Protein AF-A0A1F3BGG0-F1 (afdb_monomer)

pLDDT: mean 92.23, std 7.58, range [50.12, 98.38]

Radius of gyration: 16.72 Å; Cα contacts (8 Å, |Δi|>4): 136; chains: 1; bounding box: 39×28×54 Å

Secondary structure (DSSP, 8-state):
-----SHHHHHHHHHHHHHHHHHHHHHHHHHH-HHHHHHHHHHHHTTSTTGGGGGGGTTHHHHHHHHHHHHHHHHHHHHTT----THHHHHHHHHHHHHHHHTT-HHHHHHHHT-

Foldseek 3Di:
DDDAACQLVLLQLLLLLQLLLQLLQLLLVCVQDVVSQVVLLVCLVVPPVVLVVVPSSRNSNVSSVVSSVVSSVVSCVVRNRHRDDVPVSVVVSVVSNVNSVLSVDVVSSCVVNVD

Sequence (115 aa):
MDKKPNGAAVAAYISAMLGLLVMGTVHTMTGASASFSTWVLSIGKLWIPNAQGIGPYSGKETFLLVAWILSWAVLHMLLRKRDVKLAVPVVVFVVGMALATLFVYTPFIDFILGK

Solvent-accessible surface area (backbone atoms only — not comparable to full-atom values): 5932 Å² total; per-residue (Å²): 132,86,81,73,53,49,13,40,59,54,18,52,55,46,13,48,35,48,7,44,33,50,27,13,50,51,50,43,49,35,76,75,30,67,71,54,36,54,51,41,34,54,60,16,55,73,79,39,84,67,23,81,78,63,50,99,52,30,21,41,58,56,51,17,51,50,44,20,51,56,43,25,53,55,36,31,72,73,22,45,85,33,76,61,76,58,70,60,61,51,51,52,38,53,53,42,42,53,52,21,50,45,36,64,36,60,75,55,43,32,60,75,69,74,101

Structure (mmCIF, N/CA/C/O backbone):
data_AF-A0A1F3BGG0-F1
#
_entry.id   AF-A0A1F3BGG0-F1
#
loop_
_atom_site.group_PDB
_atom_site.id
_atom_site.type_symbol
_atom_site.label_atom_id
_atom_site.label_alt_id
_atom_site.label_comp_id
_atom_site.label_asym_id
_atom_site.label_entity_id
_atom_site.label_seq_id
_atom_site.pdbx_PDB_ins_code
_atom_site.Cartn_x
_atom_site.Cartn_y
_atom_site.Cartn_z
_atom_site.occupancy
_atom_site.B_iso_or_equiv
_atom_site.auth_seq_id
_atom_site.auth_comp_id
_atom_site.auth_asym_id
_atom_site.auth_atom_id
_atom_site.pdbx_PDB_model_num
ATOM 1 N N . MET A 1 1 ? -12.206 -6.389 32.145 1.00 50.12 1 MET A N 1
ATOM 2 C CA . MET A 1 1 ? -11.164 -5.908 31.213 1.00 50.12 1 MET A CA 1
ATOM 3 C C . MET A 1 1 ? -11.851 -5.026 30.190 1.00 50.12 1 MET A C 1
ATOM 5 O O . MET A 1 1 ? -12.683 -5.542 29.453 1.00 50.12 1 MET A O 1
ATOM 9 N N . ASP A 1 2 ? -11.570 -3.724 30.171 1.00 58.84 2 ASP A N 1
ATOM 10 C CA . ASP A 1 2 ? -12.179 -2.816 29.194 1.00 58.84 2 ASP A CA 1
ATOM 11 C C . ASP A 1 2 ? -11.665 -3.130 27.787 1.00 58.84 2 ASP A C 1
ATOM 13 O O . ASP A 1 2 ? -10.458 -3.129 27.523 1.00 58.84 2 ASP A O 1
ATOM 17 N N . LYS A 1 3 ? -12.589 -3.433 26.872 1.00 71.62 3 LYS A N 1
ATOM 18 C CA . LYS A 1 3 ? -12.267 -3.716 25.474 1.00 71.62 3 LYS A CA 1
ATOM 19 C C . LYS A 1 3 ? -11.824 -2.414 24.806 1.00 71.62 3 LYS A C 1
ATOM 21 O O . LYS A 1 3 ? -12.642 -1.543 24.521 1.00 71.62 3 LYS A O 1
ATOM 26 N N . LYS A 1 4 ? -10.522 -2.277 24.542 1.00 80.50 4 LYS A N 1
ATOM 27 C CA . LYS A 1 4 ? -10.004 -1.152 23.752 1.00 80.50 4 LYS A CA 1
ATOM 28 C C . LYS A 1 4 ? -10.582 -1.213 22.325 1.00 80.50 4 LYS A C 1
ATOM 30 O O . LYS A 1 4 ? -10.652 -2.311 21.766 1.00 80.50 4 LYS A O 1
ATOM 35 N N . PRO A 1 5 ? -10.970 -0.073 21.718 1.00 90.88 5 PRO A N 1
ATOM 36 C CA . PRO A 1 5 ? -11.435 -0.038 20.333 1.00 90.88 5 PRO A CA 1
ATOM 37 C C . PRO A 1 5 ? -10.414 -0.670 19.378 1.00 90.88 5 PRO A C 1
ATOM 39 O O . PRO A 1 5 ? -9.224 -0.362 19.440 1.00 90.88 5 PRO A O 1
ATOM 42 N N . ASN A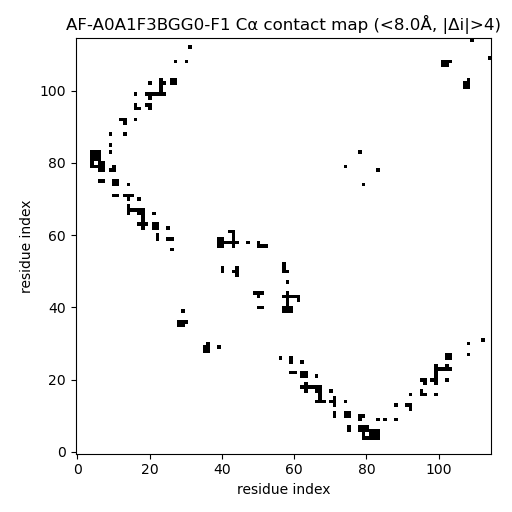 1 6 ? -10.871 -1.545 18.481 1.00 93.75 6 ASN A N 1
ATOM 43 C CA . ASN A 1 6 ? -9.990 -2.281 17.564 1.00 93.75 6 ASN A CA 1
ATOM 44 C C . ASN A 1 6 ? -9.710 -1.536 16.241 1.00 93.75 6 ASN A C 1
ATOM 46 O O . ASN A 1 6 ? -8.886 -1.989 15.445 1.00 93.75 6 ASN A O 1
ATOM 50 N N . GLY A 1 7 ? -10.359 -0.395 15.988 1.00 95.25 7 GLY A N 1
ATOM 51 C CA . GLY A 1 7 ? -10.287 0.282 14.695 1.00 95.25 7 GLY A CA 1
ATOM 52 C C . GLY A 1 7 ? -8.897 0.81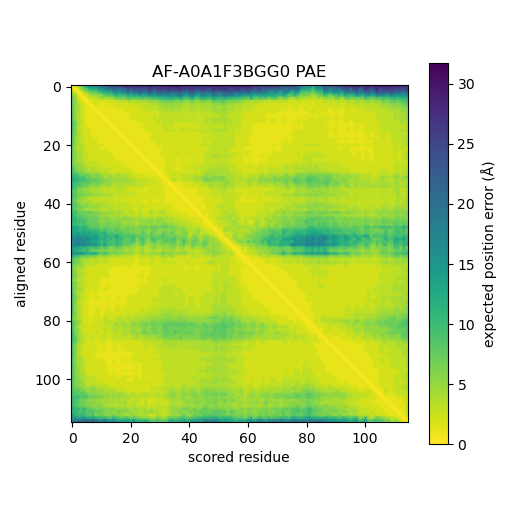6 14.333 1.00 95.25 7 GLY A C 1
ATOM 53 O O . GLY A 1 7 ? -8.563 0.883 13.153 1.00 95.25 7 GLY A O 1
ATOM 54 N N . ALA A 1 8 ? -8.040 1.112 15.317 1.00 95.94 8 ALA A N 1
ATOM 55 C CA . ALA A 1 8 ? -6.641 1.464 15.055 1.00 95.94 8 ALA A CA 1
ATOM 56 C C . ALA A 1 8 ? -5.845 0.291 14.450 1.00 95.94 8 ALA A C 1
ATOM 58 O O . ALA A 1 8 ? -5.037 0.505 13.548 1.0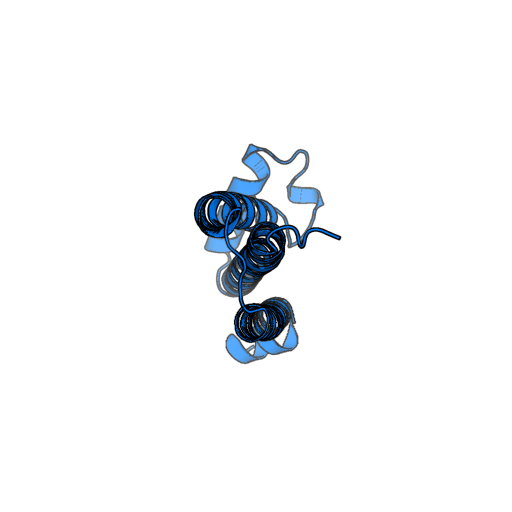0 95.94 8 ALA A O 1
ATOM 59 N N . ALA A 1 9 ? -6.108 -0.942 14.900 1.00 95.81 9 ALA A N 1
ATOM 60 C CA . ALA A 1 9 ? -5.499 -2.138 14.325 1.00 95.81 9 ALA A CA 1
ATOM 61 C C . ALA A 1 9 ? -6.024 -2.390 12.904 1.00 95.81 9 ALA A C 1
ATOM 63 O O . ALA A 1 9 ? -5.233 -2.670 12.008 1.00 95.81 9 ALA A O 1
ATOM 64 N N . VAL A 1 10 ? -7.334 -2.201 12.684 1.00 97.50 10 VAL A N 1
ATOM 65 C CA . VAL A 1 10 ? -7.951 -2.280 11.347 1.00 97.50 10 VAL A CA 1
ATOM 66 C C . VAL A 1 10 ? -7.305 -1.311 10.365 1.00 97.50 10 VAL A C 1
ATOM 68 O O . VAL A 1 10 ? -6.930 -1.709 9.264 1.00 97.50 10 VAL A O 1
ATOM 71 N N . ALA A 1 11 ? -7.116 -0.057 10.774 1.00 97.62 11 ALA A N 1
ATOM 72 C CA . ALA A 1 11 ? -6.444 0.936 9.948 1.00 97.62 11 ALA A CA 1
ATOM 73 C C . ALA A 1 11 ? -5.020 0.507 9.561 1.00 97.62 11 ALA A C 1
ATOM 75 O O . ALA A 1 11 ? -4.633 0.687 8.411 1.00 97.62 11 ALA A O 1
ATOM 76 N N . ALA A 1 12 ? -4.265 -0.080 10.496 1.00 97.25 12 ALA A N 1
ATOM 77 C CA . ALA A 1 12 ? -2.869 -0.453 10.289 1.00 97.25 12 ALA A CA 1
ATOM 78 C C . ALA A 1 12 ? -2.673 -1.568 9.250 1.00 97.25 12 ALA A C 1
ATOM 80 O O . ALA A 1 12 ? -1.823 -1.433 8.370 1.00 97.25 12 ALA A O 1
ATOM 81 N N . TYR A 1 13 ? -3.437 -2.664 9.318 1.00 97.69 13 TYR A N 1
ATOM 82 C CA . TYR A 1 13 ? -3.243 -3.754 8.352 1.00 97.69 13 TYR A CA 1
ATOM 83 C C . TYR A 1 13 ? -3.879 -3.456 6.990 1.00 97.69 13 TYR A C 1
ATOM 85 O O . TYR A 1 13 ? -3.323 -3.854 5.968 1.00 97.69 13 TYR A O 1
ATOM 93 N N . ILE A 1 14 ? -5.001 -2.723 6.940 1.00 98.31 14 ILE A N 1
ATOM 94 C CA . ILE A 1 14 ? -5.597 -2.313 5.660 1.00 98.31 14 ILE A CA 1
ATOM 95 C C . ILE A 1 14 ? -4.669 -1.344 4.928 1.00 98.31 14 ILE A C 1
ATOM 97 O O . ILE A 1 14 ? -4.453 -1.505 3.728 1.00 98.31 14 ILE A O 1
ATOM 101 N N . SER A 1 15 ? -4.076 -0.370 5.625 1.00 98.19 15 SER A N 1
ATOM 102 C CA . SER A 1 15 ? -3.122 0.537 4.986 1.00 98.19 15 SER A CA 1
ATOM 103 C C . SER A 1 15 ? -1.887 -0.206 4.480 1.00 98.19 15 SER A C 1
ATOM 105 O O . SER A 1 15 ? -1.407 0.088 3.387 1.00 98.19 15 SER A O 1
ATOM 107 N N . ALA A 1 16 ? -1.373 -1.185 5.238 1.00 97.94 16 ALA A N 1
ATOM 108 C CA . ALA A 1 16 ? -0.239 -2.014 4.814 1.00 97.94 16 ALA A CA 1
ATOM 109 C C . ALA A 1 16 ? -0.552 -2.774 3.518 1.00 97.94 16 ALA A C 1
ATOM 111 O O . ALA A 1 16 ? 0.233 -2.734 2.571 1.00 97.94 16 ALA A O 1
ATOM 112 N N . MET A 1 17 ? -1.738 -3.384 3.441 1.00 98.25 17 MET A N 1
ATOM 113 C CA . MET A 1 17 ? -2.227 -4.038 2.227 1.00 98.25 17 MET A CA 1
ATOM 114 C C . MET A 1 17 ? -2.348 -3.055 1.053 1.00 98.25 17 MET A C 1
ATOM 116 O O . MET A 1 17 ? -1.966 -3.402 -0.061 1.00 98.25 17 MET A O 1
ATOM 120 N N . LEU A 1 18 ? -2.821 -1.822 1.278 1.00 98.31 18 LEU A N 1
ATOM 121 C CA . LEU A 1 18 ? -2.905 -0.802 0.223 1.00 98.31 18 LEU A CA 1
ATOM 122 C C . LEU A 1 18 ? -1.519 -0.415 -0.305 1.00 98.31 18 LEU A C 1
ATOM 124 O O . LEU A 1 18 ? -1.338 -0.326 -1.518 1.00 98.31 18 LEU A O 1
ATOM 128 N N . GLY A 1 19 ? -0.536 -0.236 0.581 1.00 98.12 19 GLY A N 1
ATOM 129 C CA . GLY A 1 19 ? 0.849 0.023 0.180 1.00 98.12 19 GLY A CA 1
ATOM 130 C C . GLY A 1 19 ? 1.413 -1.092 -0.704 1.00 98.12 19 GLY A C 1
ATOM 131 O O . GLY A 1 19 ? 1.994 -0.821 -1.757 1.00 98.12 19 GLY A O 1
ATOM 132 N N . LEU A 1 20 ? 1.188 -2.349 -0.316 1.00 97.38 20 LEU A N 1
ATOM 133 C CA . LEU A 1 20 ? 1.630 -3.516 -1.082 1.00 97.38 20 LEU A CA 1
ATOM 134 C C . LEU A 1 20 ? 0.911 -3.647 -2.430 1.00 97.38 20 LEU A C 1
ATOM 136 O O . LEU A 1 20 ? 1.566 -3.916 -3.435 1.00 97.38 20 LEU A O 1
ATOM 140 N N . LEU A 1 21 ? -0.402 -3.407 -2.484 1.00 97.56 21 LEU A N 1
ATOM 141 C CA . LEU A 1 21 ? -1.162 -3.402 -3.739 1.00 97.56 21 LEU A CA 1
ATOM 142 C C . LEU A 1 21 ? -0.645 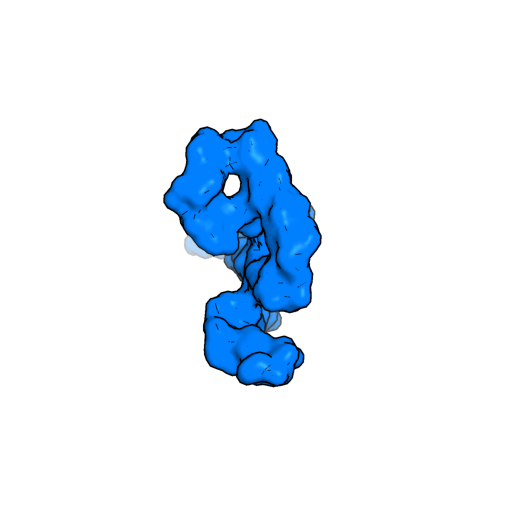-2.345 -4.717 1.00 97.56 21 LEU A C 1
ATOM 144 O O . LEU A 1 21 ? -0.466 -2.632 -5.903 1.00 97.56 21 LEU A O 1
ATOM 148 N N . VAL A 1 22 ? -0.381 -1.133 -4.224 1.00 97.94 22 VAL A N 1
ATOM 149 C CA . VAL A 1 22 ? 0.182 -0.050 -5.037 1.00 97.94 22 VAL A CA 1
ATOM 150 C C . VAL A 1 22 ? 1.562 -0.444 -5.554 1.00 97.94 22 VAL A C 1
ATOM 152 O O . VAL A 1 22 ? 1.821 -0.317 -6.750 1.00 97.94 22 VAL A O 1
ATOM 155 N N . MET A 1 23 ? 2.425 -0.992 -4.697 1.00 96.44 23 MET A N 1
ATOM 156 C CA . MET A 1 23 ? 3.743 -1.467 -5.117 1.00 96.44 23 MET A CA 1
ATOM 157 C C . MET A 1 23 ? 3.661 -2.56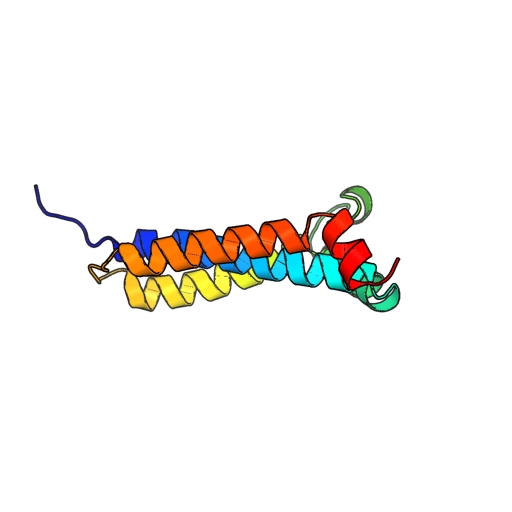6 -6.178 1.00 96.44 23 MET A C 1
ATOM 159 O O . MET A 1 23 ? 4.377 -2.486 -7.173 1.00 96.44 23 MET A O 1
ATOM 163 N N . GLY A 1 24 ? 2.798 -3.570 -5.989 1.00 95.31 24 GLY A N 1
ATOM 164 C CA . GLY A 1 24 ? 2.593 -4.654 -6.953 1.00 95.31 24 GLY A CA 1
ATOM 165 C C . GLY A 1 24 ? 2.097 -4.128 -8.301 1.00 95.31 24 GLY A C 1
ATOM 166 O O . GLY A 1 24 ? 2.623 -4.491 -9.352 1.00 95.31 24 GLY A O 1
ATOM 167 N N . THR A 1 25 ? 1.156 -3.184 -8.280 1.00 95.00 25 THR A N 1
ATOM 168 C CA . THR A 1 25 ? 0.653 -2.531 -9.499 1.00 95.00 25 THR A CA 1
ATOM 169 C C . THR A 1 25 ? 1.779 -1.806 -10.237 1.00 95.00 25 THR A C 1
ATOM 171 O O . THR A 1 25 ? 2.000 -2.041 -11.425 1.00 95.00 25 THR A O 1
ATOM 174 N N . VAL A 1 26 ? 2.557 -0.981 -9.527 1.00 95.75 26 VAL A N 1
ATOM 175 C CA . VAL A 1 26 ? 3.723 -0.291 -10.100 1.00 95.75 26 VAL A CA 1
ATOM 176 C C . VAL A 1 26 ? 4.735 -1.308 -10.630 1.00 95.75 26 VAL A C 1
ATOM 178 O O . VAL A 1 26 ? 5.261 -1.131 -11.725 1.00 95.75 26 VAL A O 1
ATOM 181 N N . HIS A 1 27 ? 4.982 -2.398 -9.903 1.00 94.06 27 HIS A N 1
ATOM 182 C CA . HIS A 1 27 ? 5.882 -3.465 -10.327 1.00 94.06 27 HIS A CA 1
ATOM 183 C C . HIS A 1 27 ? 5.449 -4.072 -11.670 1.00 94.06 27 HIS A C 1
ATOM 185 O O . HIS A 1 27 ? 6.252 -4.091 -12.605 1.00 94.06 27 HIS A O 1
ATOM 191 N N . THR A 1 28 ? 4.180 -4.456 -11.803 1.00 92.94 28 THR A N 1
ATOM 192 C CA . THR A 1 28 ? 3.611 -4.975 -13.057 1.00 92.94 28 THR A CA 1
ATOM 193 C C . THR A 1 28 ? 3.747 -3.952 -14.195 1.00 92.94 28 THR A C 1
ATOM 195 O O . THR A 1 28 ? 4.242 -4.276 -15.274 1.00 92.94 28 THR A O 1
ATOM 198 N N . MET A 1 29 ? 3.414 -2.682 -13.944 1.00 92.06 29 MET A N 1
ATOM 199 C CA . MET A 1 29 ? 3.513 -1.610 -14.947 1.00 92.06 29 MET A CA 1
ATOM 200 C C . MET A 1 29 ? 4.954 -1.345 -15.409 1.00 92.06 29 MET A C 1
ATOM 202 O O . MET A 1 29 ? 5.183 -1.070 -16.587 1.00 92.06 29 MET A O 1
ATOM 206 N N . THR A 1 30 ? 5.947 -1.456 -14.519 1.00 92.44 30 THR A N 1
ATOM 207 C CA . THR A 1 30 ? 7.362 -1.325 -14.919 1.00 92.44 30 THR A CA 1
ATOM 208 C C . THR A 1 30 ? 7.837 -2.467 -15.818 1.00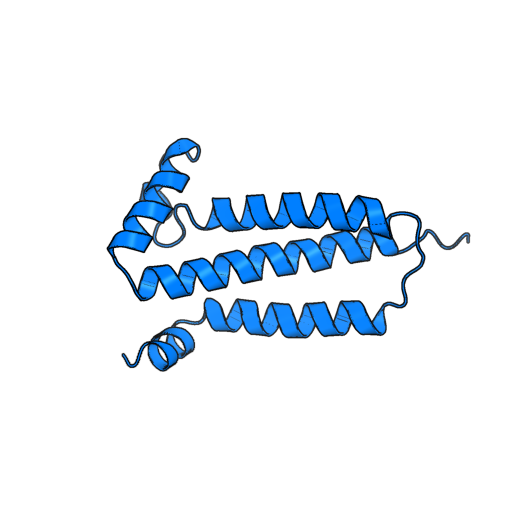 92.44 30 THR A C 1
ATOM 210 O O . THR A 1 30 ? 8.718 -2.246 -16.643 1.00 92.44 30 THR A O 1
ATOM 213 N N . GLY A 1 31 ? 7.243 -3.662 -15.709 1.00 88.25 31 GLY A N 1
ATOM 214 C CA . GLY A 1 31 ? 7.509 -4.778 -16.626 1.00 88.25 31 GLY A CA 1
ATOM 215 C C . GLY A 1 31 ? 6.890 -4.591 -18.018 1.00 88.25 31 GLY A C 1
ATOM 216 O O . GLY A 1 31 ? 7.362 -5.179 -18.997 1.00 88.25 31 GLY A O 1
ATOM 217 N N . ALA A 1 32 ? 5.858 -3.747 -18.117 1.00 89.94 32 ALA A N 1
ATOM 218 C CA . ALA A 1 32 ? 5.175 -3.421 -19.365 1.00 89.94 32 ALA A CA 1
ATOM 219 C C . ALA A 1 32 ? 5.861 -2.291 -20.157 1.00 89.94 32 ALA A C 1
ATOM 221 O O . ALA A 1 32 ? 5.820 -2.299 -21.384 1.00 89.94 32 ALA A O 1
ATOM 222 N N . SER A 1 33 ? 6.491 -1.319 -19.481 1.00 90.50 33 SER A N 1
ATOM 223 C CA . SER A 1 33 ? 7.082 -0.135 -20.124 1.00 90.50 33 SER A CA 1
ATOM 224 C C . SER A 1 33 ? 8.443 0.250 -19.544 1.00 90.50 33 SER A C 1
ATOM 226 O O . SER A 1 33 ? 8.567 0.608 -18.369 1.00 90.50 33 SER A O 1
ATOM 228 N N . ALA A 1 34 ? 9.461 0.277 -20.411 1.00 89.81 34 ALA A N 1
ATOM 229 C CA . ALA A 1 34 ? 10.810 0.710 -20.056 1.00 89.81 34 ALA A CA 1
ATOM 230 C C . ALA A 1 34 ? 10.851 2.185 -19.615 1.00 89.81 34 ALA A C 1
ATOM 232 O O . ALA A 1 34 ? 11.484 2.502 -18.610 1.00 89.81 34 ALA A O 1
ATOM 233 N N . SER A 1 35 ? 10.125 3.076 -20.302 1.00 92.31 35 SER A N 1
ATOM 234 C CA . SER A 1 35 ? 10.060 4.502 -19.948 1.00 92.31 35 SER A CA 1
ATOM 235 C C . SER A 1 35 ? 9.464 4.719 -18.557 1.00 92.31 35 SER A C 1
ATOM 237 O O . SER A 1 35 ? 9.988 5.514 -17.777 1.00 92.31 35 SER A O 1
ATOM 239 N N . PHE A 1 36 ? 8.405 3.974 -18.216 1.00 92.44 36 PHE A N 1
ATOM 240 C CA . PHE A 1 36 ? 7.817 4.029 -16.878 1.00 92.44 36 PHE A CA 1
ATOM 241 C C . PHE A 1 36 ? 8.788 3.494 -15.819 1.00 92.44 36 PHE A C 1
ATOM 243 O O . PHE A 1 36 ? 8.949 4.113 -14.769 1.00 92.44 36 PHE A O 1
ATOM 250 N N . SER A 1 37 ? 9.502 2.404 -16.115 1.00 92.25 37 SER A N 1
ATOM 251 C CA . SER A 1 37 ? 10.545 1.869 -15.231 1.00 92.25 37 SER A CA 1
ATOM 252 C C . SER A 1 37 ? 11.646 2.895 -14.930 1.00 92.25 37 SER A C 1
ATOM 254 O O . SER A 1 37 ? 12.002 3.103 -13.768 1.00 92.25 37 SER A O 1
ATOM 256 N N . THR A 1 38 ? 12.150 3.606 -15.946 1.00 91.94 38 THR A N 1
ATOM 257 C CA . THR A 1 38 ? 13.163 4.658 -15.755 1.00 91.94 38 THR A CA 1
ATOM 258 C C . THR A 1 38 ? 12.633 5.823 -14.919 1.00 91.94 38 THR A C 1
ATOM 260 O O . THR A 1 38 ? 13.356 6.345 -14.066 1.00 91.94 38 THR A O 1
ATOM 263 N N . TRP A 1 39 ? 11.372 6.213 -15.119 1.00 93.94 39 TRP A N 1
ATOM 264 C CA . TRP A 1 39 ? 10.736 7.252 -14.312 1.00 93.94 39 TRP A CA 1
ATOM 265 C C . TRP A 1 39 ? 10.600 6.829 -12.844 1.00 93.94 39 TRP A C 1
ATOM 267 O O . TRP A 1 39 ? 11.035 7.569 -11.962 1.00 93.94 39 TRP A O 1
ATOM 277 N N . VAL A 1 40 ? 10.109 5.619 -12.565 1.00 93.44 40 VAL A N 1
ATOM 278 C CA . VAL A 1 40 ? 10.014 5.088 -11.193 1.00 93.44 40 VAL A CA 1
ATOM 279 C C . VAL A 1 40 ? 11.386 5.064 -10.513 1.00 93.44 40 VAL A C 1
ATOM 281 O O . VAL A 1 40 ? 11.520 5.509 -9.372 1.00 93.44 40 VAL A O 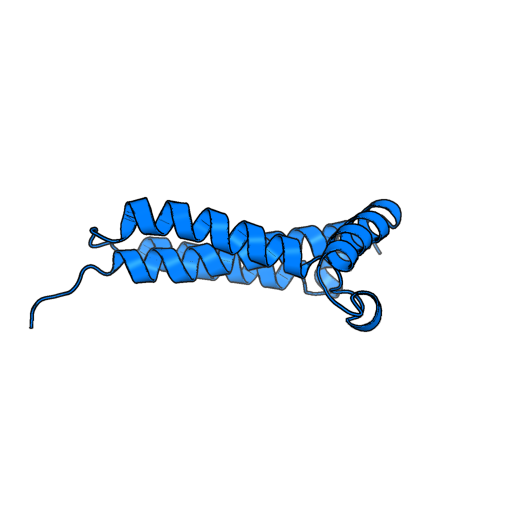1
ATOM 284 N N . LEU A 1 41 ? 12.429 4.630 -11.226 1.00 91.50 41 LEU A N 1
ATOM 285 C CA . LEU A 1 41 ? 13.803 4.656 -10.723 1.00 91.50 41 LEU A CA 1
ATOM 286 C C . LEU A 1 41 ? 14.270 6.084 -10.384 1.00 91.50 41 LEU A C 1
ATOM 288 O O . LEU A 1 41 ? 14.956 6.285 -9.381 1.00 91.50 41 LEU A O 1
ATOM 292 N N . SER A 1 42 ? 13.908 7.082 -11.199 1.00 91.12 42 SER A N 1
ATOM 293 C CA . SER A 1 42 ? 14.258 8.489 -10.945 1.00 91.12 42 SER A CA 1
ATOM 294 C C . SER A 1 42 ? 13.660 9.015 -9.636 1.00 91.12 42 SER A C 1
ATOM 296 O O . SER A 1 42 ? 14.345 9.723 -8.901 1.00 91.12 42 SER A O 1
ATOM 298 N N . ILE A 1 43 ? 12.445 8.577 -9.284 1.00 91.94 43 ILE A N 1
ATOM 299 C CA . ILE A 1 43 ? 11.811 8.893 -7.997 1.00 91.94 43 ILE A CA 1
ATOM 300 C C . ILE A 1 43 ? 12.599 8.274 -6.836 1.00 91.94 43 ILE A C 1
ATOM 302 O O . ILE A 1 43 ? 12.854 8.947 -5.841 1.00 91.94 43 ILE A O 1
ATOM 306 N N . GLY A 1 44 ? 13.042 7.019 -6.968 1.00 88.25 44 GLY A N 1
ATOM 307 C CA . GLY A 1 44 ? 13.874 6.366 -5.949 1.00 88.25 44 GLY A CA 1
ATOM 308 C C . GLY A 1 44 ? 15.205 7.081 -5.717 1.00 88.25 44 GLY A C 1
ATOM 309 O O . GLY A 1 44 ? 15.607 7.297 -4.576 1.00 88.25 44 GLY A O 1
ATOM 310 N N . LYS A 1 45 ? 15.860 7.525 -6.796 1.00 90.62 45 LYS A N 1
ATOM 311 C CA . LYS A 1 45 ? 17.125 8.279 -6.735 1.00 90.62 45 LYS A CA 1
ATOM 312 C C . LYS A 1 45 ? 17.021 9.608 -5.988 1.00 90.62 45 LYS A C 1
ATOM 314 O O . LYS A 1 45 ? 18.050 10.116 -5.555 1.00 90.62 45 LYS A O 1
ATOM 319 N N . LEU A 1 46 ? 15.821 10.172 -5.852 1.00 89.44 46 LEU A N 1
ATOM 320 C CA . LEU A 1 46 ? 15.622 11.466 -5.203 1.00 89.44 46 LEU A CA 1
ATOM 321 C C . LEU A 1 46 ? 15.967 11.434 -3.709 1.00 89.44 46 LEU A C 1
ATOM 323 O O . LEU A 1 46 ? 16.417 12.440 -3.169 1.00 89.44 46 LEU A O 1
ATOM 327 N N . TRP A 1 47 ? 15.740 10.299 -3.041 1.00 88.38 47 TRP A N 1
ATOM 328 C CA . TRP A 1 47 ? 15.849 10.221 -1.582 1.00 88.38 47 TRP A CA 1
ATOM 329 C C . TRP A 1 47 ? 16.480 8.930 -1.054 1.00 88.38 47 TRP A C 1
ATOM 331 O O . TRP A 1 47 ? 16.880 8.902 0.108 1.00 88.38 47 TRP A O 1
ATOM 341 N N . ILE A 1 48 ? 16.603 7.878 -1.872 1.00 86.19 48 ILE A N 1
ATOM 342 C CA . ILE A 1 48 ? 17.209 6.610 -1.458 1.00 86.19 48 ILE A CA 1
ATOM 343 C C . ILE A 1 48 ? 18.693 6.603 -1.865 1.00 86.19 48 ILE A C 1
ATOM 345 O O . ILE A 1 48 ? 19.004 6.579 -3.064 1.00 86.19 48 ILE A O 1
ATOM 349 N N . PRO A 1 49 ? 19.637 6.598 -0.904 1.00 85.31 49 PRO A N 1
ATOM 350 C CA . PRO A 1 49 ? 21.058 6.485 -1.210 1.00 85.31 49 PRO A CA 1
ATOM 351 C C . PRO A 1 49 ? 21.334 5.189 -1.971 1.00 85.31 49 PRO A C 1
ATOM 353 O O . PRO A 1 49 ? 20.841 4.128 -1.598 1.00 85.31 49 PRO A O 1
ATOM 356 N N . ASN A 1 50 ? 22.129 5.262 -3.039 1.00 85.00 50 ASN A N 1
ATOM 357 C CA . ASN A 1 50 ? 22.447 4.106 -3.883 1.00 85.00 50 ASN A CA 1
ATOM 358 C C . ASN A 1 50 ? 21.212 3.366 -4.424 1.00 85.00 50 ASN A C 1
ATOM 360 O O . ASN A 1 50 ? 21.273 2.156 -4.630 1.00 85.00 50 ASN A O 1
ATOM 364 N N . ALA A 1 51 ? 20.122 4.086 -4.726 1.00 80.75 51 ALA A N 1
ATOM 365 C CA . ALA A 1 51 ? 18.880 3.506 -5.241 1.00 80.75 51 ALA A CA 1
ATOM 366 C C . ALA A 1 51 ? 19.107 2.464 -6.355 1.00 80.75 51 ALA A C 1
ATOM 368 O O . ALA A 1 51 ? 18.459 1.422 -6.366 1.00 80.75 51 ALA A O 1
ATOM 369 N N . GLN A 1 52 ? 20.050 2.693 -7.275 1.00 79.38 52 GLN A N 1
ATOM 370 C CA . GLN A 1 52 ? 20.323 1.764 -8.382 1.00 79.38 52 GLN A CA 1
ATOM 371 C C . GLN A 1 52 ? 20.840 0.385 -7.935 1.00 79.38 52 GLN A C 1
ATOM 373 O O . GLN A 1 52 ? 20.647 -0.591 -8.650 1.00 79.38 52 GLN A O 1
ATOM 378 N N . GLY A 1 53 ? 21.470 0.292 -6.760 1.00 78.44 53 GLY A N 1
ATOM 379 C CA . GLY A 1 53 ? 22.011 -0.954 -6.209 1.00 78.44 53 GLY A CA 1
ATOM 380 C C . GLY A 1 53 ? 20.965 -1.871 -5.567 1.00 78.44 53 GLY A C 1
ATOM 381 O O . GLY A 1 53 ? 21.276 -3.011 -5.250 1.00 78.44 53 GLY A O 1
ATOM 382 N N . ILE A 1 54 ? 19.726 -1.397 -5.401 1.00 76.25 54 ILE A N 1
ATOM 383 C CA . ILE A 1 54 ? 18.619 -2.125 -4.747 1.00 76.25 54 ILE A CA 1
ATOM 384 C C . ILE A 1 54 ? 17.879 -3.031 -5.759 1.00 76.25 54 ILE A C 1
ATOM 386 O O . ILE A 1 54 ? 16.948 -3.764 -5.428 1.00 76.25 54 ILE A O 1
ATOM 390 N N . GLY A 1 55 ? 18.304 -3.007 -7.026 1.00 80.00 55 GLY A N 1
ATOM 391 C CA . GLY A 1 55 ? 17.775 -3.877 -8.070 1.00 80.00 55 GLY A CA 1
ATOM 392 C C . GLY A 1 55 ? 16.375 -3.465 -8.554 1.00 80.00 55 GLY A C 1
ATOM 393 O O . GLY A 1 55 ? 16.034 -2.278 -8.538 1.00 80.00 55 GLY A O 1
ATOM 394 N N . PRO A 1 56 ? 15.538 -4.422 -9.003 1.00 79.38 56 PRO A N 1
ATOM 395 C CA . PRO A 1 56 ? 14.272 -4.145 -9.694 1.00 79.38 56 PRO A CA 1
ATOM 396 C C . PRO A 1 56 ? 13.215 -3.414 -8.858 1.00 79.38 56 PRO A C 1
ATOM 398 O O . PRO A 1 56 ? 12.187 -3.006 -9.403 1.00 79.38 56 PRO A O 1
ATOM 401 N N . TYR A 1 57 ? 13.424 -3.289 -7.546 1.00 82.31 57 TYR A N 1
ATOM 402 C CA . TYR A 1 57 ? 12.515 -2.610 -6.620 1.00 82.31 57 TYR A CA 1
ATOM 403 C C . TYR A 1 57 ? 12.848 -1.138 -6.395 1.00 82.31 57 TYR A C 1
ATOM 405 O O . TYR A 1 57 ? 12.050 -0.412 -5.800 1.00 82.31 57 TYR A O 1
ATOM 413 N N . SER A 1 58 ? 13.974 -0.675 -6.936 1.00 86.62 58 SER A N 1
ATOM 414 C CA . SER A 1 58 ? 14.413 0.704 -6.806 1.00 86.62 58 SER A CA 1
ATOM 415 C C . SER A 1 58 ? 13.334 1.703 -7.237 1.00 86.62 58 SER A C 1
ATOM 417 O O . SER A 1 58 ? 12.850 1.682 -8.369 1.00 86.62 58 SER A O 1
ATOM 419 N N . GLY A 1 59 ? 12.923 2.561 -6.303 1.00 88.00 59 GLY A N 1
ATOM 420 C CA . GLY A 1 59 ? 11.870 3.558 -6.498 1.00 88.00 59 GLY A CA 1
ATOM 421 C C . GLY A 1 59 ? 10.450 3.064 -6.220 1.00 88.00 59 GLY A C 1
ATOM 422 O O . GLY A 1 59 ? 9.648 3.850 -5.714 1.00 88.00 59 GLY A O 1
ATOM 423 N N . LYS A 1 60 ? 10.145 1.775 -6.426 1.00 93.75 60 LYS A N 1
ATOM 424 C CA . LYS A 1 60 ? 8.813 1.186 -6.161 1.00 93.75 60 LYS A CA 1
ATOM 425 C C . LYS A 1 60 ? 8.434 1.267 -4.680 1.00 93.75 60 LYS A C 1
ATOM 427 O O . LYS A 1 60 ? 7.282 1.536 -4.350 1.00 93.75 60 LYS A O 1
ATOM 432 N N . GLU A 1 61 ? 9.420 1.120 -3.801 1.00 92.56 61 GLU A N 1
ATOM 433 C CA . GLU A 1 61 ? 9.271 1.253 -2.345 1.00 92.56 61 GLU A CA 1
ATOM 434 C C . GLU A 1 61 ? 8.779 2.647 -1.927 1.00 92.56 61 GLU A C 1
ATOM 436 O O . GLU A 1 61 ? 8.050 2.778 -0.948 1.00 92.56 61 GLU A O 1
ATOM 441 N N . THR A 1 62 ? 9.091 3.691 -2.706 1.00 94.50 62 THR A N 1
ATOM 442 C CA . THR A 1 62 ? 8.574 5.049 -2.460 1.00 94.50 62 THR A CA 1
ATOM 443 C C . THR A 1 62 ? 7.058 5.088 -2.613 1.00 94.50 62 THR A C 1
ATOM 445 O O . THR A 1 62 ? 6.363 5.654 -1.774 1.00 94.50 62 THR A O 1
ATOM 448 N N . PHE A 1 63 ? 6.530 4.455 -3.663 1.00 95.88 63 PHE A N 1
ATOM 449 C CA . PHE A 1 63 ? 5.089 4.393 -3.906 1.00 95.88 63 PHE A CA 1
ATOM 450 C C . PHE A 1 63 ? 4.383 3.570 -2.830 1.00 95.88 63 PHE A C 1
ATOM 452 O O . PHE A 1 63 ? 3.324 3.985 -2.357 1.00 95.88 63 PHE A O 1
ATOM 459 N N . LEU A 1 64 ? 4.996 2.461 -2.394 1.00 96.62 64 LEU A N 1
ATOM 460 C CA . LEU A 1 64 ? 4.521 1.689 -1.244 1.00 96.62 64 LEU A CA 1
ATOM 461 C C . LEU A 1 64 ? 4.409 2.577 -0.007 1.00 96.62 64 LEU A C 1
ATOM 463 O O . LEU A 1 64 ? 3.346 2.643 0.608 1.00 96.62 64 LEU A O 1
ATOM 467 N N . LEU A 1 65 ? 5.502 3.257 0.345 1.00 96.75 65 LEU A N 1
ATOM 468 C CA . LEU A 1 65 ? 5.606 4.065 1.554 1.00 96.75 65 LEU A CA 1
ATOM 469 C C . LEU A 1 65 ? 4.585 5.204 1.548 1.00 96.75 65 LEU A C 1
ATOM 471 O O . LEU A 1 65 ? 3.863 5.388 2.526 1.00 96.75 65 LEU A O 1
ATOM 475 N N . VAL A 1 66 ? 4.485 5.936 0.437 1.00 97.56 66 VAL A N 1
ATOM 476 C CA . VAL A 1 66 ? 3.541 7.049 0.285 1.00 97.56 66 VAL A CA 1
ATOM 477 C C . VAL A 1 66 ? 2.100 6.552 0.382 1.00 97.56 66 VAL A C 1
ATOM 479 O O . VAL A 1 66 ? 1.318 7.098 1.160 1.00 97.56 66 VAL A O 1
ATOM 482 N N . ALA A 1 67 ? 1.740 5.493 -0.348 1.00 98.00 67 ALA A N 1
ATOM 483 C CA . ALA A 1 67 ? 0.391 4.937 -0.297 1.00 98.00 67 ALA A CA 1
ATOM 484 C C . ALA A 1 67 ? 0.039 4.406 1.098 1.00 98.00 67 ALA A C 1
ATOM 486 O O . ALA A 1 67 ? -1.066 4.647 1.593 1.00 98.00 67 ALA A O 1
ATOM 487 N N . TRP A 1 68 ? 0.982 3.733 1.759 1.00 98.38 68 TRP A N 1
ATOM 488 C CA . TRP A 1 68 ? 0.818 3.251 3.125 1.00 98.38 68 TRP A CA 1
ATOM 489 C C . TRP A 1 68 ? 0.598 4.402 4.110 1.00 98.38 68 TRP A C 1
ATOM 491 O O . TRP A 1 68 ? -0.395 4.378 4.831 1.00 98.38 68 TRP A O 1
ATOM 501 N N . ILE A 1 69 ? 1.454 5.431 4.117 1.00 98.31 69 ILE A N 1
ATOM 502 C CA . ILE A 1 69 ? 1.343 6.565 5.051 1.00 98.31 69 ILE A CA 1
ATOM 503 C C . ILE A 1 69 ? 0.043 7.338 4.826 1.00 98.31 69 ILE A C 1
ATOM 505 O O . ILE A 1 69 ? -0.673 7.618 5.789 1.00 98.31 69 ILE A O 1
ATOM 509 N N . LEU A 1 70 ? -0.281 7.674 3.574 1.00 98.25 70 LEU A N 1
ATOM 510 C CA . LEU A 1 70 ? -1.480 8.453 3.255 1.00 98.25 70 LEU A CA 1
ATOM 511 C C . LEU A 1 70 ? -2.751 7.690 3.634 1.00 98.25 70 LEU A C 1
ATOM 513 O O . LEU A 1 70 ? -3.626 8.235 4.311 1.00 98.25 70 LEU A O 1
ATOM 517 N N . SER A 1 71 ? -2.841 6.413 3.252 1.00 98.06 71 SER A N 1
ATOM 518 C CA . SER A 1 71 ? -4.001 5.587 3.596 1.00 98.06 71 SER A CA 1
ATOM 519 C C . SER A 1 71 ? -4.088 5.324 5.097 1.00 98.06 71 SER A C 1
ATOM 521 O O . SER A 1 71 ? -5.175 5.416 5.665 1.00 98.06 71 SER A O 1
ATOM 523 N N . TRP A 1 72 ? -2.961 5.069 5.766 1.00 98.31 72 TRP A N 1
ATOM 524 C CA . TRP A 1 72 ? -2.912 4.894 7.212 1.00 98.31 72 TRP A CA 1
ATOM 525 C C . TRP A 1 72 ? -3.393 6.142 7.938 1.00 98.31 72 TRP A C 1
ATOM 527 O O . TRP A 1 72 ? -4.246 6.024 8.809 1.00 98.31 72 TRP A O 1
ATOM 537 N N . ALA A 1 73 ? -2.905 7.329 7.573 1.00 98.19 73 ALA A N 1
ATOM 538 C CA . ALA A 1 73 ? -3.296 8.576 8.221 1.00 98.19 73 ALA A CA 1
ATOM 539 C C . ALA A 1 73 ? -4.816 8.787 8.141 1.00 98.19 73 ALA A C 1
ATOM 541 O O . ALA A 1 73 ? -5.464 9.031 9.163 1.00 98.19 73 ALA A O 1
ATOM 542 N N . VAL A 1 74 ? -5.397 8.601 6.952 1.00 98.25 74 VAL A N 1
ATOM 543 C CA . VAL A 1 74 ? -6.846 8.710 6.733 1.00 98.25 74 VAL A CA 1
ATOM 544 C C . VAL A 1 74 ? -7.606 7.653 7.540 1.00 98.25 74 VAL A C 1
ATOM 546 O O . VAL A 1 74 ? -8.484 7.988 8.339 1.00 98.25 74 VAL A O 1
ATOM 549 N N . LEU A 1 75 ? -7.258 6.373 7.390 1.00 97.38 75 LEU A N 1
ATOM 550 C CA . LEU A 1 75 ? -7.952 5.271 8.063 1.00 97.38 75 LEU A CA 1
ATOM 551 C C . LEU A 1 75 ? -7.818 5.353 9.583 1.00 97.38 75 LEU A C 1
ATOM 553 O O . LEU A 1 75 ? -8.788 5.119 10.303 1.00 97.38 75 LEU A O 1
ATOM 557 N N . HIS A 1 76 ? -6.644 5.722 10.087 1.00 97.31 76 HIS A N 1
ATOM 558 C CA . HIS A 1 76 ? -6.391 5.881 11.510 1.00 97.31 76 HIS A CA 1
ATOM 559 C C . HIS A 1 76 ? -7.257 7.001 12.083 1.00 97.31 76 HIS A C 1
ATOM 561 O O . HIS A 1 76 ? -7.931 6.790 13.090 1.00 97.31 76 HIS A O 1
ATOM 567 N N . MET A 1 77 ? -7.323 8.169 11.436 1.00 97.69 77 MET A N 1
ATOM 568 C CA . MET A 1 77 ? -8.193 9.258 11.893 1.00 97.69 77 MET A CA 1
ATOM 569 C C . MET A 1 77 ? -9.670 8.841 11.939 1.00 97.69 77 MET A C 1
ATOM 571 O O . MET A 1 77 ? -10.358 9.166 12.911 1.00 97.69 77 MET A O 1
ATOM 575 N N . LEU A 1 78 ? -10.133 8.080 10.944 1.00 96.88 78 LEU A N 1
ATOM 576 C CA . LEU A 1 78 ? -11.525 7.633 10.832 1.00 96.88 78 LEU A CA 1
ATOM 577 C C . LEU A 1 78 ? -11.894 6.501 11.804 1.00 96.88 78 LEU A C 1
ATOM 579 O O . LEU A 1 78 ? -13.027 6.451 12.292 1.00 96.88 78 LEU A O 1
ATOM 583 N N . LEU A 1 79 ? -10.966 5.581 12.079 1.00 96.00 79 LEU A N 1
ATOM 584 C CA . LEU A 1 79 ? -11.258 4.321 12.772 1.00 96.00 79 LEU A CA 1
ATOM 585 C C . LEU A 1 79 ? -10.697 4.248 14.195 1.00 96.00 79 LEU A C 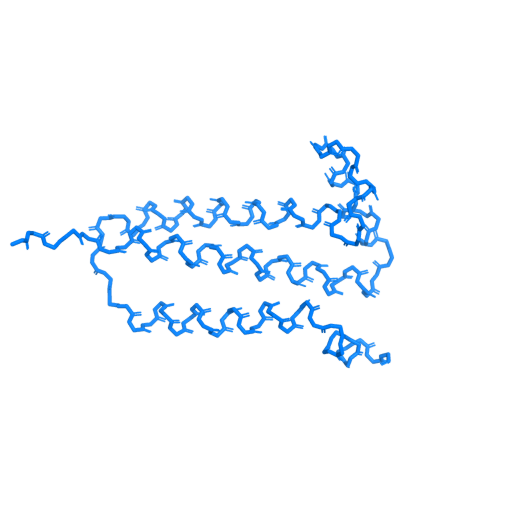1
ATOM 587 O O . LEU A 1 79 ? -11.200 3.450 14.980 1.00 96.00 79 LEU A O 1
ATOM 591 N N . ARG A 1 80 ? -9.716 5.075 14.591 1.00 94.25 80 ARG A N 1
ATOM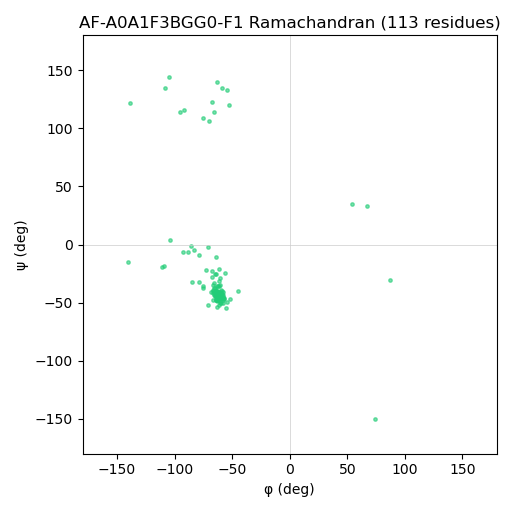 592 C CA . ARG A 1 80 ? -9.005 4.932 15.886 1.00 94.25 80 ARG A CA 1
ATOM 593 C C . ARG A 1 80 ? -9.893 4.929 17.134 1.00 94.25 80 ARG A C 1
ATOM 595 O O . ARG A 1 80 ? -9.483 4.398 18.158 1.00 94.25 80 ARG A O 1
ATOM 602 N N . LYS A 1 81 ? -11.087 5.527 17.070 1.00 94.75 81 LYS A N 1
ATOM 603 C CA . LYS A 1 81 ? -12.056 5.577 18.184 1.00 94.75 81 LYS A CA 1
ATOM 604 C C . LYS A 1 81 ? -13.235 4.611 18.016 1.00 94.75 81 LYS A C 1
ATOM 606 O O . LYS A 1 81 ? -14.160 4.654 18.818 1.00 94.75 81 LYS A O 1
ATOM 611 N N . ARG A 1 82 ? -13.246 3.788 16.963 1.00 92.88 82 ARG A N 1
ATOM 612 C CA . ARG A 1 82 ? -14.370 2.911 16.611 1.00 92.88 82 ARG A CA 1
ATOM 613 C C . ARG A 1 82 ? -14.060 1.459 16.958 1.00 92.88 82 ARG A C 1
ATOM 615 O O . ARG A 1 82 ? -12.929 1.000 16.794 1.00 92.88 82 ARG A O 1
ATOM 622 N N . ASP A 1 83 ? -15.084 0.738 17.401 1.00 94.31 83 ASP A N 1
ATOM 623 C CA . ASP A 1 83 ? -15.075 -0.723 17.444 1.00 94.31 83 ASP A CA 1
ATOM 624 C C . ASP A 1 83 ? -15.672 -1.239 16.131 1.00 94.31 83 ASP A C 1
ATOM 626 O O . ASP A 1 83 ? -16.814 -0.941 15.780 1.00 94.31 83 ASP A O 1
ATOM 630 N N . VAL A 1 84 ? -14.856 -1.936 15.353 1.00 93.94 84 VAL A N 1
ATOM 631 C CA . VAL A 1 84 ? -15.142 -2.361 13.986 1.00 93.94 84 VAL A CA 1
ATOM 632 C C . VAL A 1 84 ? -15.377 -3.866 13.977 1.00 93.94 84 VAL A C 1
ATOM 634 O O . VAL A 1 84 ? -14.603 -4.643 14.543 1.00 93.94 84 VAL A O 1
ATOM 637 N N . LYS A 1 85 ? -16.429 -4.312 13.285 1.00 94.75 85 LYS A N 1
ATOM 638 C CA . LYS A 1 85 ? -16.655 -5.741 13.041 1.00 94.75 85 LYS A CA 1
ATOM 639 C C . LYS A 1 85 ? -15.546 -6.283 12.134 1.00 94.75 85 LYS A C 1
ATOM 641 O O . LYS A 1 85 ? -15.477 -5.923 10.965 1.00 94.75 85 LYS A O 1
ATOM 646 N N . LEU A 1 86 ? -14.710 -7.176 12.665 1.00 93.62 86 LEU A N 1
ATOM 647 C CA . LEU A 1 86 ? -13.486 -7.639 11.995 1.00 93.62 86 LEU A CA 1
ATOM 648 C C . LEU A 1 86 ? -13.720 -8.476 10.730 1.00 93.62 86 LEU A C 1
ATOM 650 O O . LEU A 1 86 ? -12.836 -8.525 9.885 1.00 93.62 86 LEU A O 1
ATOM 654 N N . ALA A 1 87 ? -14.891 -9.100 10.574 1.00 95.31 87 ALA A N 1
ATOM 655 C CA . ALA A 1 87 ? -15.154 -10.016 9.462 1.00 95.31 87 ALA A CA 1
ATOM 656 C C . ALA A 1 87 ? -14.891 -9.380 8.085 1.00 95.31 87 ALA A C 1
ATOM 658 O O . ALA A 1 87 ? -14.173 -9.952 7.274 1.00 95.31 87 ALA A O 1
ATOM 659 N N . VAL A 1 88 ? -15.428 -8.181 7.836 1.00 96.12 88 VAL A N 1
ATOM 660 C CA . VAL A 1 88 ? -15.297 -7.533 6.521 1.00 96.12 88 VAL A CA 1
ATOM 661 C C . VAL A 1 88 ? -13.861 -7.059 6.269 1.00 96.12 88 VAL A C 1
ATOM 663 O O . VAL A 1 88 ? -13.296 -7.451 5.251 1.00 96.12 88 VAL A O 1
ATOM 666 N N . PRO A 1 89 ? -13.218 -6.291 7.168 1.00 96.69 89 PRO A N 1
ATOM 667 C CA . PRO A 1 89 ? -11.843 -5.855 6.946 1.00 96.69 89 PRO A CA 1
ATOM 668 C C . PRO A 1 89 ? -10.832 -7.000 6.810 1.00 96.69 89 PRO A C 1
ATOM 670 O O . PRO A 1 89 ? -9.910 -6.893 6.010 1.00 96.69 89 PRO A O 1
ATOM 673 N N . VAL A 1 90 ? -11.014 -8.111 7.532 1.00 97.75 90 VAL A N 1
ATOM 674 C CA . VAL A 1 90 ? -10.145 -9.290 7.385 1.00 97.75 90 VAL A CA 1
ATOM 675 C C . VAL A 1 90 ? -10.294 -9.910 5.997 1.00 97.75 90 VAL A C 1
ATOM 677 O O . VAL A 1 90 ? -9.287 -10.203 5.361 1.00 97.75 90 VAL A O 1
ATOM 680 N N . VAL A 1 91 ? -11.521 -10.067 5.490 1.00 98.25 91 VAL A N 1
ATOM 681 C CA . VAL A 1 91 ? -11.740 -10.581 4.126 1.00 98.25 91 VAL A CA 1
ATOM 682 C C . VAL A 1 91 ? -11.123 -9.646 3.087 1.00 98.25 91 VAL A C 1
ATOM 684 O O . VAL A 1 91 ? -10.406 -10.112 2.205 1.00 98.25 91 VAL A O 1
ATOM 687 N N . VAL A 1 92 ? -11.342 -8.333 3.219 1.00 98.19 92 VAL A N 1
ATOM 688 C CA . VAL A 1 92 ? -10.741 -7.325 2.328 1.00 98.19 92 VAL A CA 1
ATOM 689 C C . VAL A 1 92 ? -9.219 -7.426 2.346 1.00 98.19 92 VAL A C 1
ATOM 691 O O . VAL A 1 92 ? -8.600 -7.454 1.287 1.00 98.19 92 VAL A O 1
ATOM 694 N N . PHE A 1 93 ? -8.622 -7.538 3.534 1.00 98.12 93 PHE A N 1
ATOM 695 C CA . PHE A 1 93 ? -7.183 -7.700 3.692 1.00 98.12 93 PHE A CA 1
ATOM 696 C C . PHE A 1 93 ? -6.674 -8.964 2.996 1.00 98.12 93 PHE A C 1
ATOM 698 O O . PHE A 1 93 ? -5.738 -8.881 2.211 1.00 98.12 93 PHE A O 1
ATOM 705 N N . VAL A 1 94 ? -7.294 -10.121 3.239 1.00 98.19 94 VAL A N 1
ATOM 706 C CA . VAL A 1 94 ? -6.861 -11.401 2.654 1.00 98.19 94 VAL A CA 1
ATOM 707 C C . VAL A 1 94 ? -6.952 -11.371 1.129 1.00 98.19 94 VAL A C 1
ATOM 709 O O . VAL A 1 94 ? -5.994 -11.740 0.453 1.00 98.19 94 VAL A O 1
ATOM 712 N N . VAL A 1 95 ? -8.070 -10.891 0.579 1.00 98.19 95 VAL A N 1
ATOM 713 C CA . VAL A 1 95 ? -8.254 -10.781 -0.876 1.00 98.19 95 VAL A CA 1
ATOM 714 C C . VAL A 1 95 ? -7.259 -9.790 -1.475 1.00 98.19 95 VAL A C 1
ATOM 716 O O . VAL A 1 95 ? -6.609 -10.097 -2.472 1.00 98.19 95 VAL A O 1
ATOM 719 N N . GLY A 1 96 ? -7.088 -8.619 -0.862 1.00 98.06 96 GLY A N 1
ATOM 720 C CA . GLY A 1 96 ? -6.150 -7.616 -1.356 1.00 98.06 96 GLY A CA 1
ATOM 721 C C . GLY A 1 96 ? -4.691 -8.059 -1.255 1.00 98.06 96 GLY A C 1
ATOM 722 O O . GLY A 1 96 ? -3.913 -7.787 -2.164 1.00 98.06 96 GLY A O 1
ATOM 723 N N . MET A 1 97 ? -4.320 -8.810 -0.218 1.00 98.00 97 MET A N 1
ATOM 724 C CA . MET A 1 97 ? -2.998 -9.430 -0.116 1.00 98.00 97 MET A CA 1
ATOM 725 C C . MET A 1 97 ? -2.779 -10.470 -1.217 1.00 98.00 97 MET A C 1
ATOM 727 O O . MET A 1 97 ? -1.727 -10.453 -1.848 1.00 98.00 97 MET A O 1
ATOM 731 N N . ALA A 1 98 ? -3.771 -11.321 -1.502 1.00 97.56 98 ALA A N 1
ATOM 732 C CA . ALA A 1 98 ? -3.681 -12.285 -2.598 1.00 97.56 98 ALA A CA 1
ATOM 733 C C . ALA A 1 98 ? -3.466 -11.587 -3.953 1.00 97.56 98 ALA A C 1
ATOM 735 O O . ALA A 1 98 ? -2.596 -11.985 -4.725 1.00 97.56 98 ALA A O 1
ATOM 736 N N . LEU A 1 99 ? -4.195 -10.496 -4.212 1.00 96.88 99 LEU A N 1
ATOM 737 C CA . LEU A 1 99 ? -4.003 -9.668 -5.406 1.00 96.88 99 LEU A CA 1
ATOM 738 C C . LEU A 1 99 ? -2.615 -9.010 -5.445 1.00 96.88 99 LEU A C 1
ATOM 740 O O . LEU A 1 99 ? -1.960 -9.026 -6.485 1.00 96.88 99 LEU A O 1
ATOM 744 N N . ALA A 1 100 ? -2.131 -8.476 -4.320 1.00 96.06 100 ALA A N 1
ATOM 745 C CA . ALA A 1 100 ? -0.795 -7.887 -4.238 1.00 96.06 100 ALA A CA 1
ATOM 746 C C . ALA A 1 100 ? 0.297 -8.921 -4.543 1.00 96.06 100 ALA A C 1
ATOM 748 O O . ALA A 1 100 ? 1.240 -8.620 -5.273 1.00 96.06 100 ALA A O 1
ATOM 749 N N . THR A 1 101 ? 0.152 -10.148 -4.035 1.00 95.25 101 THR A N 1
ATOM 750 C CA . THR A 1 101 ? 1.058 -11.261 -4.340 1.00 95.25 101 THR A CA 1
ATOM 751 C C . THR A 1 101 ? 1.035 -11.609 -5.825 1.00 95.25 101 THR A C 1
ATOM 753 O O . THR A 1 101 ? 2.099 -11.766 -6.420 1.00 95.25 101 THR A O 1
ATOM 756 N N . LEU A 1 102 ? -0.146 -11.674 -6.445 1.00 95.56 102 LEU A N 1
ATOM 757 C CA . LEU A 1 102 ? -0.268 -11.936 -7.880 1.00 95.56 102 LEU A CA 1
ATOM 758 C C . LEU A 1 102 ? 0.465 -10.879 -8.716 1.00 95.56 102 LEU A C 1
ATOM 760 O O . LEU A 1 102 ? 1.217 -11.233 -9.616 1.00 95.56 102 LEU A O 1
ATOM 764 N N . PHE A 1 103 ? 0.351 -9.597 -8.366 1.00 93.69 103 PHE A N 1
ATOM 765 C CA . PHE A 1 103 ? 1.040 -8.502 -9.067 1.00 93.69 103 PHE A CA 1
ATOM 766 C C . PHE A 1 103 ? 2.560 -8.432 -8.850 1.00 93.69 103 PHE A C 1
ATOM 768 O O . PHE A 1 103 ? 3.227 -7.571 -9.427 1.00 93.69 103 PHE A O 1
ATOM 775 N N . VAL A 1 104 ? 3.121 -9.313 -8.023 1.00 90.75 104 VAL A N 1
ATOM 776 C CA . VAL A 1 104 ? 4.572 -9.487 -7.855 1.00 90.75 104 VAL A CA 1
ATOM 777 C C . VAL A 1 104 ? 5.036 -10.834 -8.425 1.00 90.75 104 VAL A C 1
ATOM 779 O O . VAL A 1 104 ? 6.214 -11.015 -8.730 1.00 90.75 104 VAL A O 1
ATOM 782 N N . TYR A 1 105 ? 4.120 -11.785 -8.602 1.00 92.62 105 TYR A N 1
ATOM 783 C CA . TYR A 1 105 ? 4.422 -13.117 -9.097 1.00 92.62 105 TYR A CA 1
ATOM 784 C C . TYR A 1 105 ? 4.680 -13.100 -10.609 1.00 92.62 105 TYR A C 1
ATOM 786 O O . TYR A 1 105 ? 3.762 -12.943 -11.412 1.00 92.62 105 TYR A O 1
ATOM 794 N N . THR A 1 106 ? 5.943 -13.294 -11.000 1.00 87.31 106 THR A N 1
ATOM 795 C CA . THR A 1 106 ? 6.410 -13.167 -12.392 1.00 87.31 106 THR A CA 1
ATOM 796 C C . THR A 1 106 ? 5.591 -13.976 -13.404 1.00 87.31 106 THR A C 1
ATOM 798 O O . THR A 1 106 ? 5.146 -13.370 -14.371 1.00 87.31 106 THR A O 1
ATOM 801 N N . PRO A 1 107 ? 5.261 -15.266 -13.180 1.00 92.06 107 PRO A N 1
ATOM 802 C CA . PRO A 1 107 ? 4.458 -16.028 -14.141 1.00 92.06 107 PRO A CA 1
ATOM 803 C C . PRO A 1 107 ? 3.061 -15.445 -14.382 1.00 92.06 107 PRO A C 1
ATOM 805 O O . PRO A 1 107 ? 2.529 -15.553 -15.481 1.00 92.06 107 PRO A O 1
ATOM 808 N N . PHE A 1 108 ? 2.461 -14.804 -13.376 1.00 92.00 108 PHE A N 1
ATOM 809 C CA . PHE A 1 108 ? 1.179 -14.123 -13.553 1.00 92.00 108 PHE A CA 1
ATOM 810 C C . PHE A 1 108 ? 1.330 -12.806 -14.317 1.00 92.00 108 PHE A C 1
ATOM 812 O O . PHE A 1 108 ? 0.486 -12.475 -15.147 1.00 92.00 108 PHE A O 1
ATOM 819 N N . ILE A 1 109 ? 2.413 -12.069 -14.070 1.00 90.19 109 ILE A N 1
ATOM 820 C CA . ILE A 1 109 ? 2.735 -10.849 -14.817 1.00 90.19 109 ILE A CA 1
ATOM 821 C C . ILE A 1 109 ? 2.984 -11.178 -16.290 1.00 90.19 109 ILE A C 1
ATOM 823 O O . ILE A 1 109 ? 2.398 -10.530 -17.151 1.00 90.19 109 ILE A O 1
ATOM 827 N N . ASP A 1 110 ? 3.799 -12.190 -16.583 1.00 90.69 110 ASP A N 1
ATOM 828 C CA . ASP A 1 110 ? 4.103 -12.611 -17.954 1.00 90.69 110 ASP A CA 1
ATOM 829 C C . ASP A 1 110 ? 2.832 -13.065 -18.680 1.00 90.69 110 ASP A C 1
ATOM 831 O O . ASP A 1 110 ? 2.563 -12.610 -19.792 1.00 90.69 110 ASP A O 1
ATOM 835 N N . PHE A 1 111 ? 1.974 -13.833 -17.994 1.00 91.94 111 PHE A N 1
ATOM 836 C CA . PHE A 1 111 ? 0.652 -14.210 -18.496 1.00 91.94 111 PHE A CA 1
ATOM 837 C C . PHE A 1 111 ? -0.220 -12.993 -18.850 1.00 91.94 111 PHE A C 1
ATOM 839 O O . PHE A 1 111 ? -0.811 -12.957 -19.928 1.00 91.94 111 PHE A O 1
ATOM 846 N N . ILE A 1 112 ? -0.288 -11.974 -17.982 1.00 89.88 112 ILE A N 1
ATOM 847 C CA . ILE A 1 112 ? -1.043 -10.735 -18.252 1.00 89.88 112 ILE A CA 1
ATOM 848 C C . ILE A 1 112 ? -0.432 -9.937 -19.409 1.00 89.88 112 ILE A C 1
ATOM 850 O O . ILE A 1 112 ? -1.163 -9.321 -20.185 1.00 89.88 112 ILE A O 1
ATOM 854 N N . LEU A 1 113 ? 0.896 -9.913 -19.514 1.00 88.62 113 LEU A N 1
ATOM 855 C CA . LEU A 1 113 ? 1.618 -9.159 -20.539 1.00 88.62 113 LEU A CA 1
ATOM 856 C C . LEU A 1 113 ? 1.734 -9.906 -21.877 1.00 88.62 113 LEU A C 1
ATOM 858 O O . LEU A 1 113 ? 2.229 -9.317 -22.839 1.00 88.62 113 LEU A O 1
ATOM 862 N N . GLY A 1 114 ? 1.277 -11.160 -21.952 1.00 85.81 114 GLY A N 1
ATOM 863 C CA . GLY A 1 114 ? 1.324 -11.987 -23.158 1.00 85.81 114 GLY A CA 1
ATOM 864 C C . GLY A 1 114 ? 2.744 -12.361 -23.589 1.00 85.81 114 GLY A C 1
ATOM 865 O O . GLY A 1 114 ? 3.009 -12.415 -24.792 1.00 85.81 114 GLY A O 1
ATOM 866 N N . LYS A 1 115 ? 3.652 -12.547 -22.624 1.00 77.38 115 LYS A N 1
ATOM 867 C CA . LYS A 1 115 ? 5.056 -12.927 -22.839 1.00 77.38 115 LYS A CA 1
ATOM 868 C C . LYS A 1 115 ? 5.307 -14.398 -22.531 1.00 77.38 115 LYS A C 1
ATOM 870 O O . LYS A 1 115 ? 4.580 -14.955 -21.680 1.00 77.38 115 LYS A O 1
#

Mean predicted aligned error: 4.24 Å